Protein AF-A0A2I0VFM0-F1 (afdb_monomer_lite)

Organism: NCBI:txid906689

Structure (mmCIF, N/CA/C/O backbone):
data_AF-A0A2I0VFM0-F1
#
_entry.id   AF-A0A2I0VFM0-F1
#
loop_
_atom_site.group_PDB
_atom_site.id
_atom_site.type_symbol
_atom_site.label_atom_id
_atom_site.label_alt_id
_atom_site.label_comp_id
_atom_site.label_asym_id
_atom_site.label_entity_id
_atom_site.label_seq_id
_atom_site.pdbx_PDB_ins_code
_atom_site.Cartn_x
_atom_site.Cartn_y
_atom_site.Cartn_z
_atom_site.occupancy
_atom_site.B_iso_or_equiv
_atom_site.auth_seq_id
_atom_site.auth_comp_id
_atom_site.auth_asym_id
_atom_site.auth_atom_id
_atom_site.pdbx_PDB_model_num
ATOM 1 N N . MET A 1 1 ? -1.338 10.332 -20.224 1.00 36.19 1 MET A N 1
ATOM 2 C CA . MET A 1 1 ? -2.598 10.593 -19.500 1.00 36.19 1 MET A CA 1
ATOM 3 C C . MET A 1 1 ? -2.622 9.630 -18.332 1.00 36.19 1 MET A C 1
ATOM 5 O O . MET A 1 1 ? -2.792 8.443 -18.558 1.00 36.19 1 MET A O 1
ATOM 9 N N . THR A 1 2 ? -2.326 10.111 -17.129 1.00 42.22 2 THR A N 1
ATOM 10 C CA . THR A 1 2 ? -2.336 9.280 -15.920 1.00 42.22 2 THR A CA 1
ATOM 11 C C . THR A 1 2 ? -3.733 9.380 -15.327 1.00 42.22 2 THR A C 1
ATOM 13 O O . THR A 1 2 ? -4.174 10.477 -14.992 1.00 42.22 2 THR A O 1
ATOM 16 N N . VAL A 1 3 ? -4.467 8.271 -15.292 1.00 47.88 3 VAL A N 1
ATOM 17 C CA . VAL A 1 3 ? -5.742 8.199 -14.575 1.00 47.88 3 VAL A CA 1
ATOM 18 C C . VAL A 1 3 ? -5.402 7.823 -13.143 1.00 47.88 3 VAL A C 1
ATOM 20 O O . VAL A 1 3 ? -5.030 6.685 -12.880 1.00 47.88 3 VAL A O 1
ATOM 23 N N . THR A 1 4 ? -5.488 8.787 -12.236 1.00 50.91 4 THR A N 1
ATOM 24 C CA . THR A 1 4 ? -5.281 8.554 -10.806 1.00 50.91 4 THR A CA 1
ATOM 25 C C . THR A 1 4 ? -6.653 8.341 -10.172 1.00 50.91 4 THR A C 1
ATOM 27 O O . THR A 1 4 ? -7.446 9.280 -10.087 1.00 50.91 4 THR A O 1
ATOM 30 N N . MET A 1 5 ? -6.969 7.108 -9.767 1.00 53.28 5 MET A N 1
ATOM 31 C CA . MET A 1 5 ? -7.994 6.906 -8.739 1.00 53.28 5 MET A CA 1
ATOM 32 C C . MET A 1 5 ? -7.445 7.498 -7.437 1.00 53.28 5 MET A C 1
ATOM 34 O O . MET A 1 5 ? -6.248 7.429 -7.200 1.00 53.28 5 MET A O 1
ATOM 38 N N . ASN A 1 6 ? -8.287 8.206 -6.689 1.00 58.62 6 ASN A N 1
ATOM 39 C CA . ASN A 1 6 ? -7.893 8.917 -5.475 1.00 58.62 6 ASN A CA 1
ATOM 40 C C . ASN A 1 6 ? -8.621 8.252 -4.304 1.00 58.62 6 ASN A C 1
ATOM 42 O O . ASN A 1 6 ? -9.631 8.768 -3.813 1.00 58.62 6 ASN A O 1
ATOM 46 N N . LEU A 1 7 ? -8.183 7.055 -3.905 1.00 61.47 7 LEU A N 1
ATOM 47 C CA . LEU A 1 7 ? -8.506 6.586 -2.563 1.00 61.47 7 LEU A CA 1
ATOM 48 C C . LEU A 1 7 ? -7.695 7.467 -1.597 1.00 61.47 7 LEU A C 1
ATOM 50 O O . LEU A 1 7 ? -6.704 8.105 -1.951 1.00 61.47 7 LEU A O 1
ATOM 54 N N . LYS A 1 8 ? -8.207 7.682 -0.386 1.00 62.97 8 LYS A N 1
ATOM 55 C CA . LYS A 1 8 ? -7.546 8.600 0.548 1.00 62.97 8 LYS A CA 1
ATOM 56 C C . LYS A 1 8 ? -6.202 7.981 0.951 1.00 62.97 8 LYS A C 1
ATOM 58 O O . LYS A 1 8 ? -6.188 7.034 1.727 1.00 62.97 8 LYS A O 1
ATOM 63 N N . HIS A 1 9 ? -5.105 8.536 0.433 1.00 63.19 9 HIS A N 1
ATOM 64 C CA . HIS A 1 9 ? -3.734 8.043 0.629 1.00 63.19 9 HIS A CA 1
ATOM 65 C C . HIS A 1 9 ? -3.282 8.004 2.096 1.00 63.19 9 HIS A C 1
ATOM 67 O O . HIS A 1 9 ? -2.354 7.278 2.441 1.00 63.19 9 HIS A O 1
ATOM 73 N N . SER A 1 10 ? -3.909 8.787 2.978 1.00 70.69 10 SER A N 1
ATOM 74 C CA . SER A 1 10 ? -3.549 8.826 4.393 1.00 70.69 10 SER A CA 1
ATOM 75 C C . S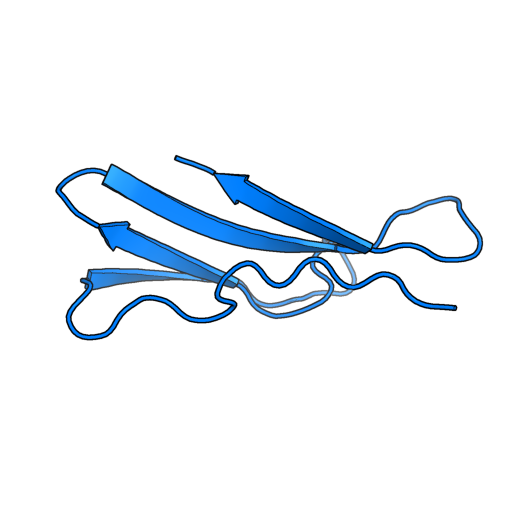ER A 1 10 ? -4.590 8.117 5.259 1.00 70.69 10 SER A C 1
ATOM 77 O O . SER A 1 10 ? -5.794 8.262 5.006 1.00 70.69 10 SER A O 1
ATOM 79 N N . PRO A 1 11 ? -4.156 7.452 6.345 1.00 82.81 11 PRO A N 1
ATOM 80 C CA . PRO A 1 11 ? -5.067 7.006 7.387 1.00 82.81 11 PRO A CA 1
ATOM 81 C C . PRO A 1 11 ? -5.972 8.169 7.839 1.00 82.81 11 PRO A C 1
ATOM 83 O O . PRO A 1 11 ? -5.509 9.317 7.890 1.00 82.81 11 PRO A O 1
ATOM 86 N N . PRO A 1 12 ? -7.255 7.920 8.152 1.00 85.44 12 PRO A N 1
ATOM 87 C CA . PRO A 1 12 ? -8.109 8.928 8.768 1.00 85.44 12 PRO A CA 1
ATOM 88 C C . PRO A 1 12 ? -7.485 9.464 10.069 1.00 85.44 12 PRO A C 1
ATOM 90 O O . PRO A 1 12 ? -6.703 8.757 10.706 1.00 85.44 12 PRO A O 1
ATOM 93 N N . PRO A 1 13 ? -7.829 10.688 10.504 1.00 84.44 13 PRO A N 1
ATOM 94 C CA . PRO A 1 13 ? -7.448 11.148 11.836 1.00 84.44 13 PRO A CA 1
ATOM 95 C C . PRO A 1 13 ? -7.984 10.190 12.916 1.00 84.44 13 PRO A C 1
ATOM 97 O O . PRO A 1 13 ? -9.017 9.549 12.724 1.00 84.44 13 PRO A O 1
ATOM 100 N N . ASP A 1 14 ? -7.271 10.102 14.040 1.00 86.94 14 ASP A N 1
ATOM 101 C CA . ASP A 1 14 ? -7.629 9.307 15.228 1.00 86.94 14 ASP A CA 1
ATOM 102 C C . ASP A 1 14 ? -7.697 7.777 15.044 1.00 86.94 14 ASP A C 1
ATOM 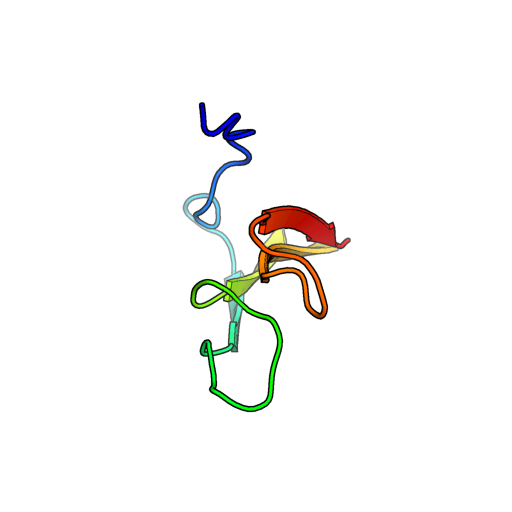104 O O . ASP A 1 14 ? -8.297 7.071 15.857 1.00 86.94 14 ASP A O 1
ATOM 108 N N . VAL A 1 15 ? -7.038 7.226 14.020 1.00 91.81 15 VAL A N 1
ATOM 109 C CA . VAL A 1 15 ? -6.845 5.769 13.895 1.00 91.81 15 VAL A CA 1
ATOM 110 C C . VAL A 1 15 ? -5.578 5.297 14.604 1.00 91.81 15 VAL A C 1
ATOM 112 O O . VAL A 1 15 ? -4.578 6.011 14.690 1.00 91.81 15 VAL A O 1
ATOM 115 N N . SER A 1 16 ? -5.591 4.051 15.082 1.00 94.69 16 SER A N 1
ATOM 116 C CA . SER A 1 16 ? -4.393 3.437 15.663 1.00 94.69 16 SER A CA 1
ATOM 117 C C . SER A 1 16 ? -3.497 2.896 14.555 1.00 94.69 16 SER A C 1
ATOM 119 O O . SER A 1 16 ? -3.864 1.942 13.871 1.00 94.69 16 SER A O 1
ATOM 121 N N . VAL A 1 17 ? -2.316 3.487 14.375 1.00 93.62 17 VAL A N 1
ATOM 122 C CA . VAL A 1 17 ? -1.307 2.966 13.444 1.00 93.62 17 VAL A CA 1
ATOM 123 C C . VAL A 1 17 ? -0.687 1.701 14.030 1.00 93.62 17 VAL A C 1
ATOM 125 O O . VAL A 1 17 ? -0.142 1.722 15.131 1.00 93.62 17 VAL A O 1
ATOM 128 N N . LEU A 1 18 ? -0.759 0.606 13.277 1.00 95.62 18 LEU A N 1
ATOM 129 C CA . LEU A 1 18 ? -0.185 -0.683 13.656 1.00 95.62 18 LEU A CA 1
ATOM 130 C C . LEU A 1 18 ? 1.228 -0.841 13.090 1.00 95.62 18 LEU A C 1
ATOM 132 O O . LEU A 1 18 ? 2.120 -1.333 13.778 1.00 95.62 18 LEU A O 1
ATOM 136 N N . MET A 1 19 ? 1.442 -0.423 11.838 1.00 95.69 19 MET A N 1
ATOM 137 C CA . MET A 1 19 ? 2.732 -0.554 11.162 1.00 95.69 19 MET A CA 1
ATOM 138 C C . MET A 1 19 ? 2.863 0.433 9.999 1.00 95.69 19 MET A C 1
ATOM 140 O O . MET A 1 19 ? 1.904 0.668 9.272 1.00 95.69 19 MET A O 1
ATOM 144 N N . ASN A 1 20 ? 4.075 0.942 9.778 1.00 93.56 20 ASN A N 1
ATOM 145 C CA . ASN A 1 20 ? 4.453 1.608 8.532 1.00 93.56 20 ASN A CA 1
ATOM 146 C C . ASN A 1 20 ? 5.353 0.677 7.714 1.00 93.56 20 ASN A C 1
ATOM 148 O O . ASN A 1 20 ? 6.244 0.027 8.266 1.00 93.56 20 ASN A O 1
ATOM 152 N N . GLN A 1 21 ? 5.124 0.614 6.408 1.00 94.44 21 GLN A N 1
ATOM 153 C CA . GLN A 1 21 ? 5.915 -0.163 5.465 1.00 94.44 21 GLN A CA 1
ATOM 154 C C . GLN A 1 21 ? 6.537 0.777 4.441 1.00 94.44 21 GLN A C 1
ATOM 156 O O . GLN A 1 21 ? 5.825 1.507 3.757 1.00 94.44 21 GLN A O 1
ATOM 161 N N . ALA A 1 22 ? 7.863 0.744 4.353 1.00 95.62 22 ALA A N 1
ATOM 162 C CA . ALA A 1 22 ? 8.595 1.562 3.404 1.00 95.62 22 ALA A CA 1
ATOM 163 C C . ALA A 1 22 ? 8.550 0.960 1.994 1.00 95.62 22 ALA A C 1
ATOM 165 O O . ALA A 1 22 ? 8.693 -0.256 1.804 1.00 95.62 22 ALA A O 1
ATOM 166 N N . SER A 1 23 ? 8.463 1.835 1.001 1.00 95.62 23 SER A N 1
ATOM 167 C CA . SER A 1 23 ? 8.786 1.511 -0.381 1.00 95.62 23 SER A CA 1
ATOM 168 C C . SER A 1 23 ? 10.261 1.108 -0.490 1.00 95.62 23 SER A C 1
ATOM 170 O O . SER A 1 23 ? 11.159 1.731 0.078 1.00 95.62 23 SER A O 1
ATOM 172 N N . THR A 1 24 ? 10.535 0.002 -1.181 1.00 96.62 24 THR A N 1
ATOM 173 C CA . THR A 1 24 ? 11.902 -0.513 -1.342 1.00 96.62 24 THR A CA 1
ATOM 174 C C . THR A 1 24 ? 12.132 -0.980 -2.770 1.00 96.62 24 THR A C 1
ATOM 176 O O . THR A 1 24 ? 11.194 -1.288 -3.498 1.00 96.62 24 THR A O 1
ATOM 179 N N . SER A 1 25 ? 13.397 -1.122 -3.169 1.00 93.12 25 SER A N 1
ATOM 180 C CA . SER A 1 25 ? 13.752 -1.688 -4.479 1.00 93.12 25 SER A CA 1
ATOM 181 C C . SER A 1 25 ? 13.337 -3.156 -4.651 1.00 93.12 25 SER A C 1
ATOM 183 O O . SER A 1 25 ? 13.313 -3.663 -5.772 1.00 93.12 25 SER A O 1
ATOM 185 N N . VAL A 1 26 ? 13.032 -3.850 -3.550 1.00 96.94 26 VAL A N 1
ATOM 186 C CA . VAL A 1 26 ? 12.696 -5.278 -3.546 1.00 96.94 26 VAL A CA 1
ATOM 187 C C . VAL A 1 26 ? 11.186 -5.503 -3.622 1.00 96.94 26 VAL A C 1
ATOM 189 O O . VAL A 1 26 ? 10.750 -6.480 -4.237 1.00 96.94 26 VAL A O 1
ATOM 192 N N . ASN A 1 27 ? 10.381 -4.610 -3.036 1.00 95.69 27 ASN A N 1
ATOM 193 C CA . ASN A 1 27 ? 8.921 -4.700 -3.060 1.00 95.69 27 ASN A CA 1
ATOM 194 C C . ASN A 1 27 ? 8.320 -3.984 -4.288 1.00 95.69 27 ASN A C 1
ATOM 196 O O . ASN A 1 27 ? 9.029 -3.577 -5.209 1.00 95.69 27 ASN A O 1
ATOM 200 N N . CYS A 1 28 ? 6.990 -3.949 -4.369 1.00 96.44 28 CYS A N 1
ATOM 201 C CA . CYS A 1 28 ? 6.267 -3.289 -5.461 1.00 96.44 28 CYS A CA 1
ATOM 202 C C . CYS A 1 28 ? 5.591 -1.991 -5.010 1.00 96.44 28 CYS A C 1
ATOM 204 O O . CYS A 1 28 ? 4.772 -1.469 -5.752 1.00 96.44 28 CYS A O 1
ATOM 206 N N . GLN A 1 29 ? 5.875 -1.495 -3.807 1.00 95.00 29 GLN A N 1
ATOM 207 C CA . GLN A 1 29 ? 5.246 -0.280 -3.300 1.00 95.00 29 GLN A CA 1
ATOM 208 C C . GLN A 1 29 ? 5.786 0.933 -4.060 1.00 95.00 29 GLN A C 1
ATOM 210 O O . GLN A 1 29 ? 6.998 1.111 -4.164 1.00 95.00 29 GLN A O 1
ATOM 215 N N . ALA A 1 30 ? 4.888 1.738 -4.626 1.00 93.62 30 ALA A N 1
ATOM 216 C CA . ALA A 1 30 ? 5.249 2.993 -5.282 1.00 93.62 30 ALA A CA 1
ATOM 217 C C . ALA A 1 30 ? 5.557 4.101 -4.258 1.00 93.62 30 ALA A C 1
ATOM 219 O O . ALA A 1 30 ? 6.348 4.996 -4.542 1.00 93.62 30 ALA A O 1
ATOM 220 N N . GLU A 1 31 ? 4.962 3.997 -3.069 1.00 92.38 31 GLU A N 1
ATOM 221 C CA . GLU A 1 31 ? 5.120 4.896 -1.929 1.00 92.38 31 GLU A CA 1
ATOM 222 C C . GLU A 1 31 ? 5.010 4.110 -0.617 1.00 92.38 31 GLU A C 1
ATOM 224 O O . GLU A 1 31 ? 4.568 2.956 -0.606 1.00 92.38 31 GLU A O 1
ATOM 229 N N . ASP A 1 32 ? 5.430 4.725 0.486 1.00 93.00 32 ASP A N 1
ATOM 230 C CA . ASP A 1 32 ? 5.277 4.138 1.813 1.00 93.00 32 ASP A CA 1
ATOM 231 C C . ASP A 1 32 ? 3.789 3.944 2.134 1.00 93.00 32 ASP A C 1
ATOM 233 O O . ASP A 1 32 ? 2.946 4.765 1.780 1.00 93.00 32 ASP A O 1
ATOM 237 N N . SER A 1 33 ? 3.462 2.857 2.827 1.00 92.12 33 SER A N 1
ATOM 238 C CA . SER A 1 33 ? 2.085 2.538 3.208 1.00 92.12 33 SER A CA 1
ATOM 239 C C . SER A 1 33 ? 1.946 2.363 4.713 1.00 92.12 33 SER A C 1
ATOM 241 O O . SER A 1 33 ? 2.890 1.981 5.410 1.00 92.12 33 SER A O 1
ATOM 243 N N . THR A 1 34 ? 0.742 2.609 5.218 1.00 92.38 34 THR A N 1
ATOM 244 C CA . THR A 1 34 ? 0.417 2.474 6.638 1.00 92.38 34 THR A CA 1
ATOM 245 C C . THR A 1 34 ? -0.687 1.444 6.824 1.00 92.38 34 THR A C 1
ATOM 247 O O . THR A 1 34 ? -1.714 1.480 6.148 1.00 92.38 34 THR A O 1
ATOM 250 N N . ILE A 1 35 ? -0.472 0.546 7.779 1.00 94.62 35 ILE A N 1
ATOM 251 C CA . ILE A 1 35 ? -1.457 -0.403 8.287 1.00 94.62 35 ILE A CA 1
ATOM 252 C C . ILE A 1 35 ? -2.037 0.193 9.571 1.00 94.62 35 ILE A C 1
ATOM 254 O O . ILE A 1 35 ? -1.284 0.532 10.490 1.00 94.62 35 ILE A O 1
ATOM 258 N N . TYR A 1 36 ? -3.358 0.335 9.647 1.00 94.69 36 TYR A N 1
ATOM 259 C CA . TYR A 1 36 ? -4.046 0.984 10.763 1.00 94.69 36 TYR A CA 1
ATOM 260 C C . TYR A 1 36 ? -5.338 0.262 11.154 1.00 94.69 36 TYR A C 1
ATOM 262 O O . TYR A 1 36 ? -5.962 -0.415 10.344 1.00 94.69 36 TYR A O 1
ATOM 270 N N . LEU A 1 37 ? -5.749 0.414 12.412 1.00 94.69 37 LEU A N 1
ATOM 271 C CA . LEU A 1 37 ? -7.021 -0.097 12.912 1.00 94.69 37 LEU A CA 1
ATOM 272 C C . LEU A 1 37 ? -8.122 0.946 12.685 1.00 94.69 37 LEU A C 1
ATOM 274 O O . LEU A 1 37 ? -8.038 2.060 13.205 1.00 94.69 37 LEU A O 1
ATOM 278 N N . LEU A 1 38 ? -9.163 0.577 11.942 1.00 91.75 38 LEU A N 1
ATOM 279 C CA . LEU A 1 38 ? -10.351 1.393 11.710 1.00 91.75 38 LEU A CA 1
ATOM 280 C C . LEU A 1 38 ? -11.600 0.549 11.965 1.00 91.75 38 LEU A C 1
ATOM 282 O O . LEU A 1 38 ? -11.822 -0.443 11.277 1.00 91.75 38 LEU A O 1
ATOM 286 N N . ASN A 1 39 ? -12.432 0.959 12.926 1.00 91.19 39 ASN A N 1
ATOM 287 C CA . ASN A 1 39 ? -13.659 0.245 13.304 1.00 91.19 39 ASN A CA 1
ATOM 288 C C . ASN A 1 39 ? -13.416 -1.252 13.580 1.00 91.19 39 ASN A C 1
ATOM 290 O O . ASN A 1 39 ? -14.116 -2.100 13.029 1.00 91.19 39 ASN A O 1
ATOM 294 N N . GLU A 1 40 ? -12.402 -1.568 14.393 1.00 92.56 40 GLU A N 1
ATOM 295 C CA . GLU A 1 40 ? -11.989 -2.946 14.724 1.00 92.56 40 GLU A CA 1
ATOM 296 C C . GLU A 1 40 ? -11.491 -3.788 13.523 1.00 92.56 40 GLU A C 1
ATOM 298 O O . GLU A 1 40 ? -11.298 -4.995 13.656 1.00 92.56 40 GLU A O 1
ATOM 303 N N . MET A 1 41 ? -11.242 -3.177 12.356 1.00 93.69 41 MET A N 1
ATOM 304 C CA . MET A 1 41 ? -10.668 -3.834 11.170 1.00 93.69 41 MET A CA 1
ATOM 305 C C . MET A 1 41 ? -9.254 -3.331 10.873 1.00 93.69 41 MET A C 1
ATOM 307 O O . MET A 1 41 ? -8.947 -2.159 11.097 1.00 93.69 41 MET A O 1
ATOM 311 N N . VAL A 1 42 ? -8.396 -4.209 10.350 1.00 95.06 42 VAL A N 1
ATOM 312 C CA . VAL A 1 42 ? -6.993 -3.905 10.032 1.00 95.06 42 VAL A CA 1
ATOM 313 C C . VAL A 1 42 ? -6.892 -3.444 8.585 1.00 95.06 42 VAL A C 1
ATOM 315 O O . VAL A 1 42 ? -6.742 -4.236 7.674 1.00 95.06 42 VAL A O 1
ATOM 318 N N . VAL A 1 43 ? -6.933 -2.141 8.358 1.00 94.19 43 VAL A N 1
ATOM 319 C CA . VAL A 1 43 ? -6.940 -1.587 7.006 1.00 94.1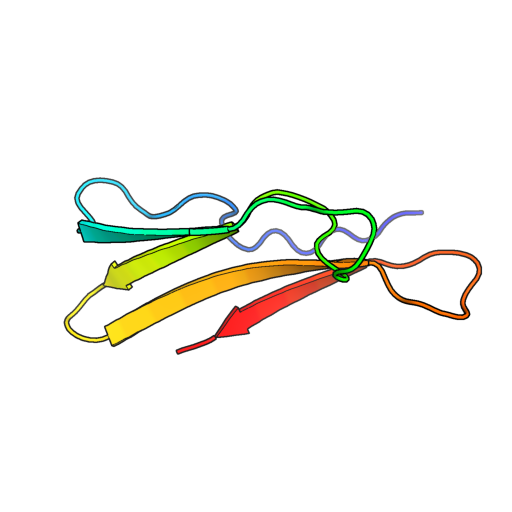9 43 VAL A CA 1
ATOM 320 C C . VAL A 1 43 ? -5.523 -1.247 6.550 1.00 94.19 43 VAL A C 1
ATOM 322 O O . VAL A 1 43 ? -4.736 -0.667 7.300 1.00 94.19 43 VAL A O 1
ATOM 325 N N . GLN A 1 44 ? -5.214 -1.544 5.288 1.00 93.25 44 GLN A N 1
ATOM 326 C CA . GLN A 1 44 ? -4.031 -1.026 4.600 1.00 93.25 44 GLN A CA 1
ATOM 327 C C . GLN A 1 44 ? -4.423 -0.411 3.260 1.00 93.25 44 GLN A C 1
ATOM 329 O O . GLN A 1 44 ? -5.039 -1.073 2.429 1.00 93.25 44 GLN A O 1
ATOM 334 N N . VAL A 1 45 ? -4.010 0.833 3.024 1.00 90.44 45 VAL A N 1
ATOM 335 C CA . VAL A 1 45 ? -4.051 1.463 1.696 1.00 90.44 45 VAL A CA 1
ATOM 336 C C . VAL A 1 45 ? -2.646 1.403 1.110 1.00 90.44 45 VAL A C 1
ATOM 338 O O . VAL A 1 45 ? -1.676 1.724 1.798 1.00 90.44 45 VAL A O 1
ATOM 341 N N . ILE A 1 46 ? -2.521 0.929 -0.127 1.00 91.62 46 ILE A N 1
ATOM 342 C CA . ILE A 1 46 ? -1.229 0.685 -0.771 1.00 91.62 46 ILE A CA 1
ATOM 343 C C . ILE A 1 46 ? -1.293 1.007 -2.261 1.00 91.62 46 ILE A C 1
ATOM 345 O O . ILE A 1 46 ? -2.207 0.578 -2.966 1.00 91.62 46 ILE A O 1
ATOM 349 N N . VAL A 1 47 ? -0.275 1.713 -2.752 1.00 92.62 47 VAL A N 1
ATOM 350 C CA . VAL A 1 47 ? -0.057 1.928 -4.185 1.00 92.62 47 VAL A CA 1
ATOM 351 C C . VAL A 1 47 ? 1.037 0.982 -4.660 1.00 92.62 47 VAL A C 1
ATOM 353 O O . VAL A 1 47 ? 2.163 0.997 -4.158 1.00 92.62 47 VAL A O 1
ATOM 356 N N . LEU A 1 48 ? 0.705 0.142 -5.635 1.00 93.44 48 LEU A N 1
ATOM 357 C CA . LEU A 1 48 ? 1.615 -0.823 -6.231 1.00 93.44 48 LEU A CA 1
ATOM 358 C C . LEU A 1 48 ? 2.052 -0.371 -7.620 1.00 93.44 48 LEU A C 1
ATOM 360 O O . LEU A 1 48 ? 1.226 -0.143 -8.500 1.00 93.44 48 LEU A O 1
ATOM 364 N N . ARG A 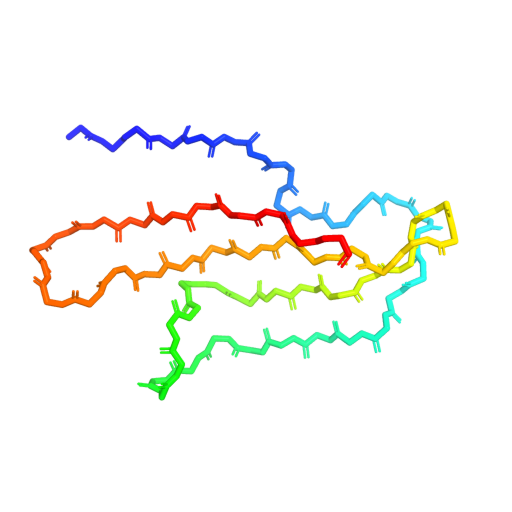1 49 ? 3.363 -0.329 -7.848 1.00 94.62 49 ARG A N 1
ATOM 365 C CA . ARG A 1 49 ? 3.965 -0.160 -9.168 1.00 94.62 49 ARG A CA 1
ATOM 366 C C . ARG A 1 49 ? 3.969 -1.490 -9.915 1.00 94.62 49 ARG A C 1
ATOM 368 O O . ARG A 1 49 ? 4.518 -2.484 -9.430 1.00 94.62 49 ARG A O 1
ATOM 375 N N . LEU A 1 50 ? 3.376 -1.504 -11.107 1.00 95.19 50 LEU A N 1
ATOM 376 C CA . LEU A 1 50 ? 3.316 -2.698 -11.943 1.00 95.19 50 LEU A CA 1
ATOM 377 C C . LEU A 1 50 ? 4.708 -3.088 -12.451 1.00 95.19 50 LEU A C 1
ATOM 379 O O . LEU A 1 50 ? 5.524 -2.242 -12.817 1.00 95.19 50 LEU A O 1
ATOM 383 N N . ARG A 1 51 ? 4.976 -4.396 -12.483 1.00 94.75 51 ARG A N 1
ATOM 384 C CA . ARG A 1 51 ? 6.203 -4.964 -13.054 1.00 94.75 51 ARG A CA 1
ATOM 385 C C . ARG A 1 51 ? 5.919 -5.507 -14.451 1.00 94.75 51 ARG A C 1
ATOM 387 O O . ARG A 1 51 ? 4.833 -6.015 -14.701 1.00 94.75 51 ARG A O 1
ATOM 394 N N . ILE A 1 52 ? 6.935 -5.474 -15.319 1.00 96.44 52 ILE A N 1
ATOM 395 C CA . ILE A 1 52 ? 6.881 -6.033 -16.686 1.00 96.44 52 ILE A CA 1
ATOM 396 C C . ILE A 1 52 ? 5.856 -5.299 -17.583 1.00 96.44 52 ILE A C 1
ATOM 398 O O . ILE A 1 52 ? 5.219 -5.891 -18.447 1.00 96.44 52 ILE A O 1
ATOM 402 N N . VAL A 1 53 ? 5.708 -3.990 -17.382 1.00 95.00 53 VAL A N 1
ATOM 403 C CA . VAL A 1 53 ? 4.944 -3.070 -18.242 1.00 95.00 53 VAL A CA 1
ATOM 404 C C . VAL A 1 53 ? 5.690 -1.738 -18.321 1.00 95.00 53 VAL A C 1
ATOM 406 O O . VAL A 1 53 ? 6.497 -1.433 -17.442 1.00 95.00 53 VAL A O 1
ATOM 409 N N . GLU A 1 54 ? 5.449 -0.941 -19.359 1.00 95.06 54 GLU A N 1
ATOM 410 C CA . GLU A 1 54 ? 6.118 0.351 -19.551 1.00 95.06 54 GLU A CA 1
ATOM 411 C C . GLU A 1 54 ? 5.708 1.406 -18.517 1.00 95.06 54 GLU A C 1
ATOM 413 O O . GLU A 1 54 ? 6.509 2.266 -18.149 1.00 95.06 54 GLU A O 1
ATOM 418 N N . CYS A 1 55 ? 4.468 1.339 -18.031 1.00 91.25 55 CYS A N 1
ATOM 419 C CA . CYS A 1 55 ? 3.955 2.214 -16.989 1.00 91.25 55 CYS A CA 1
ATOM 420 C C . CYS A 1 55 ? 2.703 1.619 -16.338 1.00 91.25 55 CYS A C 1
ATOM 422 O O . CYS A 1 55 ? 2.017 0.790 -16.932 1.00 91.25 55 CYS A O 1
ATOM 424 N N . GLY A 1 56 ? 2.396 2.070 -15.123 1.00 90.12 56 GLY A N 1
ATOM 425 C CA . GLY A 1 56 ? 1.150 1.737 -14.445 1.00 90.12 56 GLY A CA 1
ATOM 426 C C . GLY A 1 56 ? 1.331 1.560 -12.946 1.00 90.12 56 GLY A C 1
ATOM 427 O O . GLY A 1 56 ? 2.279 0.923 -12.480 1.00 90.12 56 GLY A O 1
ATOM 428 N N . GLU A 1 57 ? 0.392 2.123 -12.202 1.00 93.56 57 GLU A N 1
ATOM 429 C CA . GLU A 1 57 ? 0.263 1.963 -10.760 1.00 93.56 57 GLU A CA 1
ATOM 430 C C . GLU A 1 57 ? -1.175 1.539 -10.457 1.00 93.56 57 GLU A C 1
ATOM 432 O O . GLU A 1 57 ? -2.102 1.914 -11.179 1.00 93.56 57 GLU A O 1
ATOM 437 N N . ILE A 1 58 ? -1.351 0.720 -9.424 1.00 90.50 58 ILE A N 1
ATOM 438 C CA . ILE A 1 58 ? -2.662 0.302 -8.931 1.00 90.50 58 ILE A CA 1
ATOM 439 C C . ILE A 1 58 ? -2.748 0.676 -7.461 1.00 90.50 58 ILE A C 1
ATOM 441 O O . ILE A 1 58 ? -1.911 0.265 -6.662 1.00 90.50 58 ILE A O 1
ATOM 445 N N . GLU A 1 59 ? -3.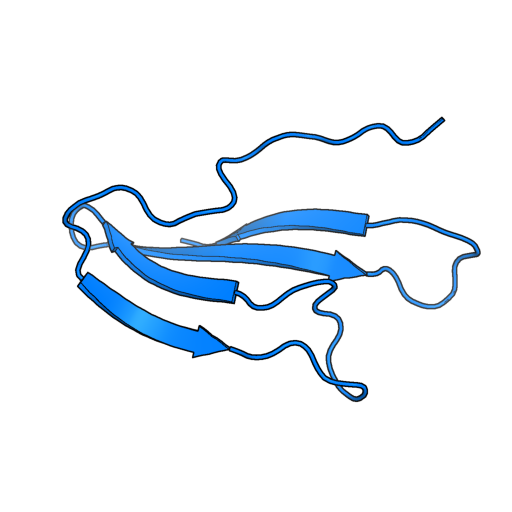786 1.421 -7.115 1.00 90.94 59 GLU A N 1
ATOM 446 C CA . GLU A 1 59 ? -4.143 1.706 -5.733 1.00 90.94 59 GLU A CA 1
ATOM 447 C C . GLU A 1 59 ? -5.129 0.648 -5.226 1.00 90.94 59 GLU A C 1
ATOM 449 O O . GLU A 1 59 ? -6.113 0.325 -5.897 1.00 90.94 59 GLU A O 1
ATOM 454 N N . LEU A 1 60 ? -4.846 0.077 -4.057 1.00 88.88 60 LEU A N 1
ATOM 455 C CA . LEU A 1 60 ? -5.641 -0.972 -3.426 1.00 88.88 60 LEU A CA 1
ATOM 456 C C . LEU A 1 60 ? -5.887 -0.631 -1.956 1.00 88.88 60 LEU A C 1
ATOM 458 O O . LEU A 1 60 ? -5.037 -0.040 -1.291 1.00 88.88 60 LEU A O 1
ATOM 462 N N . GLN A 1 61 ? -7.024 -1.089 -1.436 1.00 89.94 61 GLN A N 1
ATOM 463 C CA . GLN A 1 61 ? -7.295 -1.128 -0.004 1.00 89.94 61 GLN A CA 1
ATOM 464 C C . GLN A 1 61 ? -7.526 -2.581 0.415 1.00 89.94 61 GLN A C 1
ATOM 466 O O . GLN A 1 61 ? -8.432 -3.238 -0.102 1.00 89.94 61 GLN A O 1
ATOM 471 N N . PHE A 1 62 ? -6.714 -3.072 1.347 1.00 88.69 62 PHE A N 1
ATOM 472 C CA . PHE A 1 62 ? -6.885 -4.377 1.977 1.00 88.69 62 PHE A CA 1
ATOM 473 C C . PHE A 1 62 ? -7.649 -4.231 3.307 1.00 88.69 62 PHE A C 1
ATOM 475 O O . PHE A 1 62 ? -7.412 -3.247 4.019 1.00 88.69 62 PHE A O 1
ATOM 482 N N . PRO A 1 63 ? -8.589 -5.149 3.605 1.00 80.00 63 PRO A N 1
ATOM 483 C CA . PRO A 1 63 ? -9.269 -5.241 4.896 1.00 80.00 63 PRO A CA 1
ATOM 484 C C . PRO A 1 63 ? -8.438 -5.941 5.976 1.00 80.00 63 PRO A C 1
ATOM 486 O O . PRO A 1 63 ? -7.439 -6.613 5.619 1.00 80.00 63 PRO A O 1
#

pLDDT: mean 86.57, std 14.75, range [36.19, 96.94]

Radius of gyration: 12.69 Å; chains: 1; bounding box: 27×17×35 Å

Secondary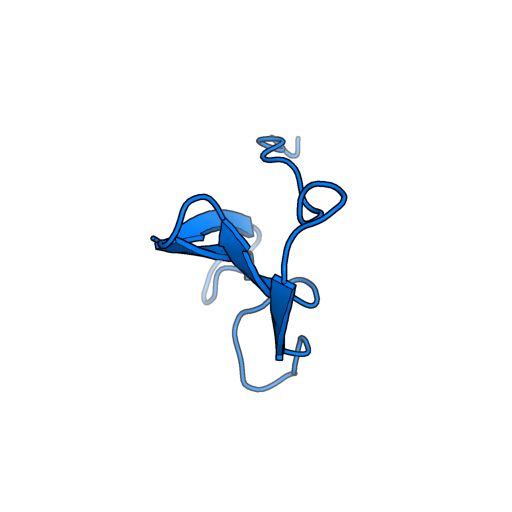 structure (DSSP, 8-state):
--------SSPPTT-EEEEEE---SSS-BSS-EEEEEETTEEEEEEEEEPSSSSS-EEEEEE-

Foldseek 3Di:
DDDDDCDPQDDDPPWAWPDKAADDPVAQFPGIKTFTADPNDTKIWTWGWDPPDPGDIDIDIDD

Sequence (63 aa):
MTVTMNLKHSPPPDVSVLMNQASTSVNCQAEDSTIYLLNEMVVQVIVLRLRIVECGEIELQFP